Protein AF-0000000087658844 (afdb_homodimer)

pLDDT: mean 84.26, std 15.88, range [40.03, 98.38]

Foldseek 3Di:
DPPDPDPPPPPCPDDVVVVVVVVVVVVVVVVVVVVVVVVVVVVLVVLVVPQPDDPPPDDDDSVRSVVSVVVVVVVVVVVVVVD/DPPDPDPPPPPCPDPVVVVVVVVVVVVVVVVVVVVVVVVVVVVLVVLVVPQPDPPDPDDDDSVRSVVSVVVVVVVVVVVVVVD

Solvent-accessible surface area (backbone atoms only — not comparable to full-atom values): 10032 Å² total; per-residue (Å²): 133,85,78,73,78,80,80,80,75,74,71,79,64,55,66,64,49,51,51,50,51,50,52,51,51,50,54,49,53,50,48,52,50,50,51,54,52,48,52,47,52,51,49,49,52,54,43,51,71,71,46,92,65,68,88,59,91,67,82,75,46,73,66,51,47,49,55,50,48,39,52,51,53,54,51,53,48,51,61,54,64,74,95,133,84,78,72,79,80,80,78,74,74,71,79,62,57,65,64,49,52,52,50,51,49,52,51,50,51,53,50,54,51,50,53,51,51,52,54,52,48,52,47,51,53,50,50,52,56,43,49,72,71,46,92,65,68,87,58,91,68,81,75,46,72,67,51,46,47,54,50,49,39,54,50,51,55,50,54,49,52,61,55,64,74,94

Secondary structure (DSSP, 8-state):
-------------HHHHHHHHHHHHHHHHHHHHHHHHHHHHHHHHHHHHHS-----SSPPPHHHHHHHHHHHHHHHHHHHH--/-------------HHHHHHHHHHHHHHHHHHHHHHHHHHHHHHHHHHHHHS-----SSPPPHHHHHHHHHHHHHHHHHHHH--

InterPro domains:
  IPR011598 Myc-type, basic helix-loop-helix (bHLH) domain [PF00010] (33-76)
  IPR011598 Myc-type, basic helix-loop-helix (bHLH) domain [PS50888] (24-76)
  IPR011598 Myc-type, basic helix-loop-helix (bHLH) domain [SM00353] (30-82)
  IPR036638 Helix-loop-helix DNA-binding domain superfamily [G3DSA:4.10.280.10] (27-83)
  IPR036638 Helix-loop-helix DNA-binding domain superfamily [SSF47459] (34-80)
  IPR040238 Helix-loop-helix protein TAL-like [PTHR13864] (32-81)

Organism: Ancylostoma caninum (NCBI:txid29170)

Nearest PDB structures (foldseek):
  2lfh-assembly1_B  TM=8.246E-01  e=1.386E-01  Homo sapiens
  2lfh-assembly1_B  TM=8.252E-01  e=6.099E-02  Homo sapiens

Radius of gyration: 30.43 Å; Cα contacts (8 Å, |Δi|>4): 49; chains: 2; bounding box: 58×103×82 Å

Structure (mmCIF, N/CA/C/O backbone):
data_AF-0000000087658844-model_v1
#
loop_
_entity.id
_entity.type
_entity.pdbx_description
1 polymer 'Helix-loop-helix DNA-binding domain protein'
#
loop_
_atom_site.group_PDB
_atom_site.id
_atom_site.type_symbol
_atom_site.label_atom_id
_atom_site.label_alt_id
_atom_site.label_comp_id
_atom_site.label_asym_id
_atom_site.label_entity_id
_atom_site.label_seq_id
_atom_site.pdbx_PDB_ins_code
_atom_site.Cartn_x
_atom_site.Cartn_y
_atom_site.Cartn_z
_atom_site.occupancy
_atom_site.B_iso_or_equiv
_atom_site.auth_seq_id
_atom_site.auth_comp_id
_atom_site.auth_asym_id
_atom_site.auth_atom_id
_atom_site.pdbx_PDB_model_num
ATOM 1 N N . MET A 1 1 ? -32.062 33.125 61.719 1 40.03 1 MET A N 1
ATOM 2 C CA . MET A 1 1 ? -30.734 32.938 61.156 1 40.03 1 MET A CA 1
ATOM 3 C C . MET A 1 1 ? -30.828 32.188 59.844 1 40.03 1 MET A C 1
ATOM 5 O O . MET A 1 1 ? -31.078 30.969 59.844 1 40.03 1 MET A O 1
ATOM 9 N N . TYR A 1 2 ? -31.375 32.906 58.781 1 54.84 2 TYR A N 1
ATOM 10 C CA . TYR A 1 2 ? -31.75 32.375 57.469 1 54.84 2 TYR A CA 1
ATOM 11 C C . TYR A 1 2 ? -30.516 31.844 56.719 1 54.84 2 TYR A C 1
ATOM 13 O O . TYR A 1 2 ? -29.531 32.562 56.531 1 54.84 2 TYR A O 1
ATOM 21 N N . LYS A 1 3 ? -30.109 30.516 57 1 55.12 3 LYS A N 1
ATOM 22 C CA . LYS A 1 3 ? -28.984 29.844 56.344 1 55.12 3 LYS A CA 1
ATOM 23 C C . LYS A 1 3 ? -29.062 30 54.812 1 55.12 3 LYS A C 1
ATOM 25 O O . LYS A 1 3 ? -30.047 29.609 54.188 1 55.12 3 LYS A O 1
ATOM 30 N N . MET A 1 4 ? -28.312 31.031 54.281 1 59.47 4 MET A N 1
ATOM 31 C CA . MET A 1 4 ? -28.172 31.297 52.844 1 59.47 4 MET A CA 1
ATOM 32 C C . MET A 1 4 ? -27.797 30.016 52.094 1 59.47 4 MET A C 1
ATOM 34 O O . MET A 1 4 ? -27.016 29.203 52.594 1 59.47 4 MET A O 1
ATOM 38 N N . PRO A 1 5 ? -28.578 29.531 51.031 1 58.91 5 PRO A N 1
ATOM 39 C CA . PRO A 1 5 ? -28.281 28.328 50.25 1 58.91 5 PRO A CA 1
ATOM 40 C C . PRO A 1 5 ? -26.875 28.359 49.656 1 58.91 5 PRO A C 1
ATOM 42 O O . PRO A 1 5 ? -26.328 29.438 49.375 1 58.91 5 PRO A O 1
ATOM 45 N N . SER A 1 6 ? -25.984 27.422 50.031 1 57.94 6 SER A N 1
ATOM 46 C CA . SER A 1 6 ? -24.641 27.156 49.531 1 57.94 6 SER A CA 1
ATOM 47 C C . SER A 1 6 ? -24.609 27.234 48 1 57.94 6 SER A C 1
ATOM 49 O O . SER A 1 6 ? -25.453 26.641 47.312 1 57.94 6 SER A O 1
ATOM 51 N N . VAL A 1 7 ? -24.094 28.297 47.344 1 54.94 7 VAL A N 1
ATOM 52 C CA . VAL A 1 7 ? -23.797 28.531 45.938 1 54.94 7 VAL A CA 1
ATOM 53 C C . VAL A 1 7 ? -23.094 27.312 45.344 1 54.94 7 VAL A C 1
ATOM 55 O O . VAL A 1 7 ? -22.031 26.891 45.844 1 54.94 7 VAL A O 1
ATOM 58 N N . LEU A 1 8 ? -23.734 26.312 44.781 1 54.91 8 LEU A N 1
ATOM 59 C CA . LEU A 1 8 ? -23.25 25.156 44.031 1 54.91 8 LEU A CA 1
ATOM 60 C C . LEU A 1 8 ? -22.203 25.578 43 1 54.91 8 LEU A C 1
ATOM 62 O O . LEU A 1 8 ? -22.516 26.344 42.094 1 54.91 8 LEU A O 1
ATOM 66 N N . THR A 1 9 ? -21 25.922 43.312 1 58.78 9 THR A N 1
ATOM 67 C CA . THR A 1 9 ? -19.891 26.219 42.406 1 58.78 9 THR A CA 1
ATOM 68 C C . THR A 1 9 ? -19.75 25.125 41.344 1 58.78 9 THR A C 1
ATOM 70 O O . THR A 1 9 ? -19.438 23.969 41.688 1 58.78 9 THR A O 1
ATOM 73 N N . VAL A 1 10 ? -20.516 25.062 40.406 1 56.16 10 VAL A N 1
ATOM 74 C CA . VAL A 1 10 ? -20.438 24.141 39.281 1 56.16 10 VAL A CA 1
ATOM 75 C C . VAL A 1 10 ? -19.031 24.188 38.688 1 56.16 10 VAL A C 1
ATOM 77 O O . VAL A 1 10 ? -18.547 25.25 38.281 1 56.16 10 VAL A O 1
ATOM 80 N N . ARG A 1 11 ? -18.031 23.5 39.219 1 59.12 11 ARG A N 1
ATOM 81 C CA . ARG A 1 11 ? -16.688 23.359 38.656 1 59.12 11 ARG A CA 1
ATOM 82 C C . ARG A 1 11 ? -16.75 23.266 37.125 1 59.12 11 ARG A C 1
ATOM 84 O O . ARG A 1 11 ? -17.594 22.578 36.562 1 59.12 11 ARG A O 1
ATOM 91 N N . PRO A 1 12 ? -16.406 24.156 36.344 1 58.38 12 PRO A N 1
ATOM 92 C CA . PRO A 1 12 ? -16.375 24.109 34.875 1 58.38 12 PRO A CA 1
ATOM 93 C C . PRO A 1 12 ? -15.789 22.812 34.344 1 58.38 12 PRO A C 1
ATOM 95 O O . PRO A 1 12 ? -14.594 22.547 34.5 1 58.38 12 PRO A O 1
ATOM 98 N N . THR A 1 13 ? -16.344 21.688 34.75 1 61.78 13 THR A N 1
ATOM 99 C CA . THR A 1 13 ? -15.828 20.422 34.188 1 61.78 13 THR A CA 1
ATOM 100 C C . THR A 1 13 ? -15.484 20.578 32.719 1 61.78 13 THR A C 1
ATOM 102 O O . THR A 1 13 ? -15.227 19.594 32.031 1 61.78 13 THR A O 1
ATOM 105 N N . GLY A 1 14 ? -15.984 21.688 32.125 1 65.81 14 GLY A N 1
ATOM 106 C CA . GLY A 1 14 ? -16.453 21.844 30.766 1 65.81 14 GLY A CA 1
ATOM 107 C C . GLY A 1 14 ? -15.344 21.734 29.75 1 65.81 14 GLY A C 1
ATOM 108 O O . GLY A 1 14 ? -15.398 20.891 28.844 1 65.81 14 GLY A O 1
ATOM 109 N N . ARG A 1 15 ? -14.508 22.719 29.734 1 80.44 15 ARG A N 1
ATOM 110 C CA . ARG A 1 15 ? -13.586 22.891 28.625 1 80.44 15 ARG A CA 1
ATOM 111 C C . ARG A 1 15 ? -12.484 21.844 28.641 1 80.44 15 ARG A C 1
ATO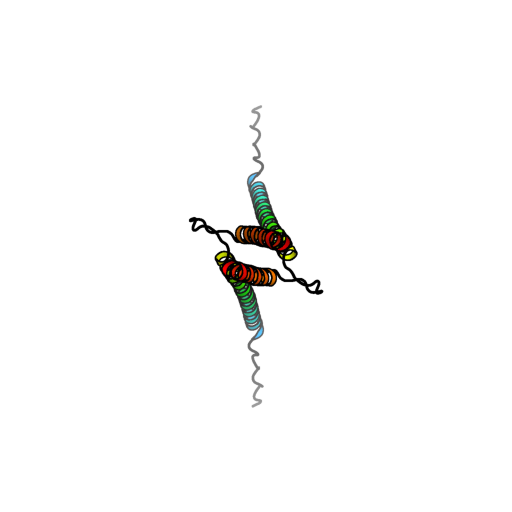M 113 O O . ARG A 1 15 ? -12.133 21.281 27.609 1 80.44 15 ARG A O 1
ATOM 120 N N . LYS A 1 16 ? -11.922 21.578 29.734 1 84.5 16 LYS A N 1
ATOM 121 C CA . LYS A 1 16 ? -10.844 20.609 29.875 1 84.5 16 LYS A CA 1
ATOM 122 C C . LYS A 1 16 ? -11.312 19.203 29.469 1 84.5 16 LYS A C 1
ATOM 124 O O . LYS A 1 16 ? -10.586 18.469 28.812 1 84.5 16 LYS A O 1
ATOM 129 N N . GLU A 1 17 ? -12.469 18.906 29.922 1 85.88 17 GLU A N 1
ATOM 130 C CA . GLU A 1 17 ? -13.031 17.594 29.609 1 85.88 17 GLU A CA 1
ATOM 131 C C . GLU A 1 17 ? -13.211 17.422 28.094 1 85.88 17 GLU A C 1
ATOM 133 O O . GLU A 1 17 ? -12.961 16.344 27.562 1 85.88 17 GLU A O 1
ATOM 138 N N . LYS A 1 18 ? -13.602 18.453 27.516 1 88.25 18 LYS A N 1
ATOM 139 C CA . LYS A 1 18 ? -13.789 18.422 26.062 1 88.25 18 LYS A CA 1
ATOM 140 C C . LYS A 1 18 ? -12.461 18.234 25.344 1 88.25 18 LYS A C 1
ATOM 142 O O . LYS A 1 18 ? -12.367 17.453 24.391 1 88.25 18 LYS A O 1
ATOM 147 N N . TYR A 1 19 ? -11.414 18.922 25.891 1 88.88 19 TYR A N 1
ATOM 148 C CA . TYR A 1 19 ? -10.078 18.812 25.312 1 88.88 19 TYR A CA 1
ATOM 149 C C . TYR A 1 19 ? -9.516 17.406 25.516 1 88.88 19 TYR A C 1
ATOM 151 O O . TYR A 1 19 ? -8.844 16.875 24.625 1 88.88 19 TYR A O 1
ATOM 159 N N . ASP A 1 20 ? -9.82 16.859 26.672 1 89.69 20 ASP A N 1
ATOM 160 C CA . ASP A 1 20 ? -9.359 15.492 26.938 1 89.69 20 ASP A CA 1
ATOM 161 C C . ASP A 1 20 ? -10.055 14.492 26.016 1 89.69 20 ASP A C 1
ATOM 163 O O . ASP A 1 20 ? -9.422 13.547 25.531 1 89.69 20 ASP A O 1
ATOM 167 N N . ASP A 1 21 ? -11.234 14.641 25.797 1 91.38 21 ASP A N 1
ATOM 168 C CA . ASP A 1 21 ? -11.984 13.773 24.906 1 91.38 21 ASP A CA 1
ATOM 169 C C . ASP A 1 21 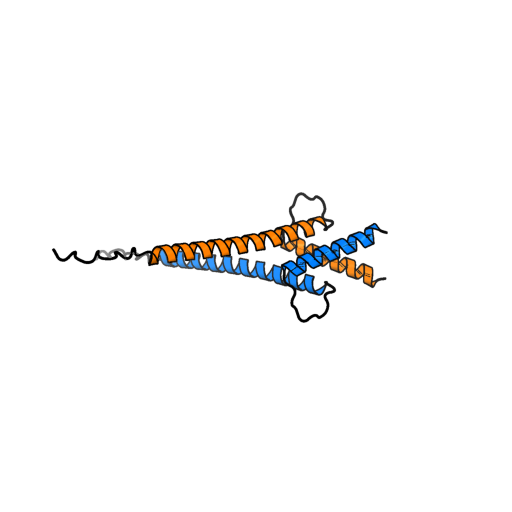? -11.445 13.859 23.469 1 91.38 21 ASP A C 1
ATOM 171 O O . ASP A 1 21 ? -11.336 12.836 22.781 1 91.38 21 ASP A O 1
ATOM 175 N N . LEU A 1 22 ? -11.195 15.047 23.109 1 94.31 22 LEU A N 1
ATOM 176 C CA . LEU A 1 22 ? -10.656 15.266 21.766 1 94.31 22 LEU A CA 1
ATOM 177 C C . LEU A 1 22 ? -9.305 14.578 21.609 1 94.31 22 LEU A C 1
ATOM 179 O O . LEU A 1 22 ? -9.062 13.914 20.594 1 94.31 22 LEU A O 1
ATOM 183 N N . ARG A 1 23 ? -8.477 14.82 22.578 1 94.25 23 ARG A N 1
ATOM 184 C CA . ARG A 1 23 ? -7.16 14.188 22.547 1 94.25 23 ARG A CA 1
ATOM 185 C C . ARG A 1 23 ? -7.281 12.672 22.5 1 94.25 23 ARG A C 1
ATOM 187 O O . ARG A 1 23 ? -6.523 12.008 21.781 1 94.25 23 ARG A O 1
ATOM 194 N N . ASP A 1 24 ? -8.156 12.148 23.203 1 95.62 24 ASP A N 1
ATOM 195 C CA . ASP A 1 24 ? -8.375 10.703 23.219 1 95.62 24 ASP A CA 1
ATOM 196 C C . ASP A 1 24 ? -8.844 10.203 21.844 1 95.62 24 ASP A C 1
ATOM 198 O O . ASP A 1 24 ? -8.438 9.133 21.391 1 95.62 24 ASP A O 1
ATOM 202 N N . SER A 1 25 ? -9.656 11 21.25 1 96.75 25 SER A N 1
ATOM 203 C CA . SER A 1 25 ? -10.156 10.641 19.922 1 96.75 25 SER A CA 1
ATOM 204 C C . SER A 1 25 ? -9.031 10.633 18.891 1 96.75 25 SER A C 1
ATOM 206 O O . SER A 1 25 ? -8.945 9.727 18.062 1 96.75 25 SER A O 1
ATOM 208 N N . ILE A 1 26 ? -8.18 11.602 19.062 1 96.5 26 ILE A N 1
ATOM 209 C CA . ILE A 1 26 ? -7.051 11.711 18.141 1 96.5 26 ILE A CA 1
ATOM 210 C C . ILE A 1 26 ? -6.109 10.523 18.328 1 96.5 26 ILE A C 1
ATOM 212 O O . ILE A 1 26 ? -5.66 9.922 17.359 1 96.5 26 ILE A O 1
ATOM 216 N N . ASN A 1 27 ? -5.777 10.188 19.5 1 97.56 27 ASN A N 1
ATOM 217 C CA . ASN A 1 27 ? -4.922 9.047 19.797 1 97.56 27 ASN A CA 1
ATOM 218 C C . ASN A 1 27 ? -5.523 7.742 19.281 1 97.56 27 ASN A C 1
ATOM 220 O O . ASN A 1 27 ? -4.805 6.883 18.781 1 97.56 27 ASN A O 1
ATOM 224 N N . LEU A 1 28 ? -6.781 7.629 19.422 1 98 28 LEU A N 1
ATOM 225 C CA . LEU A 1 28 ? -7.461 6.434 18.938 1 98 28 LEU A CA 1
ATOM 226 C C . LEU A 1 28 ? -7.355 6.328 17.422 1 98 28 LEU A C 1
ATOM 228 O O . LEU A 1 28 ? -7.062 5.254 16.891 1 98 28 LEU A O 1
ATOM 232 N N . MET A 1 29 ? -7.559 7.414 16.672 1 97.94 29 MET A N 1
ATOM 233 C CA . MET A 1 29 ? -7.469 7.43 15.219 1 97.94 29 MET A CA 1
ATOM 234 C C . MET A 1 29 ? -6.055 7.094 14.758 1 97.94 29 MET A C 1
ATOM 236 O O . MET A 1 29 ? -5.871 6.355 13.789 1 97.94 29 MET A O 1
ATOM 240 N N . THR A 1 30 ? -5.133 7.629 15.445 1 96.69 30 THR A N 1
ATOM 241 C CA . THR A 1 30 ? -3.727 7.383 15.148 1 96.69 30 THR A CA 1
ATOM 242 C C . THR A 1 30 ? -3.375 5.914 15.359 1 96.69 30 THR A C 1
ATOM 244 O O . THR A 1 30 ? -2.652 5.32 14.555 1 96.69 30 THR A O 1
ATOM 247 N N . ASP A 1 31 ? -3.875 5.398 16.453 1 98.06 31 ASP A N 1
ATOM 248 C CA . ASP A 1 31 ? -3.641 3.988 16.75 1 98.06 31 ASP A CA 1
ATOM 249 C C . ASP A 1 31 ? -4.25 3.098 15.664 1 98.06 31 ASP A C 1
ATOM 251 O O . ASP A 1 31 ? -3.637 2.111 15.25 1 98.06 31 ASP A O 1
ATOM 255 N N . GLN A 1 32 ? -5.461 3.398 15.25 1 97.69 32 GLN A N 1
ATOM 256 C CA . GLN A 1 32 ? -6.109 2.646 14.18 1 97.69 32 GLN A CA 1
ATOM 257 C C . GLN A 1 32 ? -5.293 2.707 12.891 1 97.69 32 GLN A C 1
ATOM 259 O O . GLN A 1 32 ? -5.141 1.697 12.195 1 97.69 32 GLN A O 1
ATOM 264 N N . ARG A 1 33 ? -4.77 3.922 12.594 1 97.06 33 ARG A N 1
ATOM 265 C CA . ARG A 1 33 ? -3.902 4.082 11.43 1 97.06 33 ARG A CA 1
ATOM 266 C C . ARG A 1 33 ? -2.652 3.219 11.555 1 97.06 33 ARG A C 1
ATOM 268 O O . ARG A 1 33 ? -2.244 2.562 10.594 1 97.06 33 ARG A O 1
ATOM 275 N N . ARG A 1 34 ? -2.062 3.154 12.703 1 98.06 34 ARG A N 1
ATOM 276 C CA . ARG A 1 34 ? -0.862 2.365 12.953 1 98.06 34 ARG A CA 1
ATOM 277 C C . ARG A 1 34 ? -1.135 0.877 12.758 1 98.06 34 ARG A C 1
ATOM 279 O O . ARG A 1 34 ? -0.329 0.165 12.156 1 98.06 34 ARG A O 1
ATOM 286 N N . ILE A 1 35 ? -2.273 0.425 13.281 1 97.81 35 ILE A N 1
ATOM 287 C CA . ILE A 1 35 ? -2.652 -0.978 13.148 1 97.81 35 ILE A CA 1
ATOM 288 C C . ILE A 1 35 ? -2.834 -1.321 11.672 1 97.81 35 ILE A C 1
ATOM 290 O O . ILE A 1 35 ? -2.408 -2.387 11.219 1 97.81 35 ILE A O 1
ATOM 294 N N . ARG A 1 36 ? -3.49 -0.485 10.945 1 97.31 36 ARG A N 1
ATOM 295 C CA . ARG A 1 36 ? -3.715 -0.702 9.516 1 97.31 36 ARG A CA 1
ATOM 296 C C . ARG A 1 36 ? -2.393 -0.804 8.766 1 97.31 36 ARG A C 1
ATOM 298 O O . ARG A 1 36 ? -2.201 -1.715 7.953 1 97.31 36 ARG A O 1
ATOM 305 N N . VAL A 1 37 ? -1.48 0.096 9.047 1 97.62 37 VAL A N 1
ATOM 306 C CA . VAL A 1 37 ? -0.174 0.108 8.398 1 97.62 37 VAL A CA 1
ATOM 307 C C . VAL A 1 37 ? 0.593 -1.163 8.758 1 97.62 37 VAL A C 1
ATOM 309 O O . VAL A 1 37 ? 1.239 -1.77 7.898 1 97.62 37 VAL A O 1
ATOM 312 N N . GLU A 1 38 ? 0.516 -1.549 9.969 1 97.88 38 GLU A N 1
ATOM 313 C CA . GLU A 1 38 ? 1.203 -2.76 10.414 1 97.88 38 GLU A CA 1
ATOM 314 C C . GLU A 1 38 ? 0.651 -3.996 9.711 1 97.88 38 GLU A C 1
ATOM 316 O O . GLU A 1 38 ? 1.403 -4.91 9.367 1 97.88 38 GLU A O 1
ATOM 321 N N . SER A 1 39 ? -0.633 -4.066 9.555 1 98.25 39 SER A N 1
ATOM 322 C CA . SER A 1 39 ? -1.252 -5.18 8.844 1 98.25 39 SER A CA 1
ATOM 323 C C . SER A 1 39 ? -0.729 -5.281 7.41 1 98.25 39 SER A C 1
ATOM 325 O O . SER A 1 39 ? -0.468 -6.379 6.918 1 98.25 39 SER A O 1
ATOM 327 N N . PHE A 1 40 ? -0.581 -4.191 6.785 1 98 40 PHE A N 1
ATOM 328 C CA . PHE A 1 40 ? -0.017 -4.148 5.441 1 98 40 PHE A CA 1
ATOM 329 C C . PHE A 1 40 ? 1.424 -4.645 5.441 1 98 40 PHE A C 1
ATOM 331 O O . PHE A 1 40 ? 1.815 -5.434 4.578 1 98 40 PHE A O 1
ATOM 338 N N . ASN A 1 41 ? 2.178 -4.133 6.371 1 97.75 41 ASN A N 1
ATOM 339 C CA . ASN A 1 41 ? 3.576 -4.531 6.48 1 97.75 41 ASN A CA 1
ATOM 340 C C . ASN A 1 41 ? 3.715 -6.039 6.668 1 97.75 41 ASN A C 1
ATOM 342 O O . ASN A 1 41 ? 4.602 -6.664 6.086 1 97.75 41 ASN A O 1
ATOM 346 N N . MET A 1 42 ? 2.869 -6.523 7.531 1 98.06 42 MET A N 1
ATOM 347 C CA . MET A 1 42 ? 2.883 -7.969 7.754 1 98.06 42 MET A CA 1
ATOM 348 C C . MET A 1 42 ? 2.52 -8.719 6.477 1 98.06 42 MET A C 1
ATOM 350 O O . MET A 1 42 ? 3.133 -9.742 6.156 1 98.06 42 MET A O 1
ATOM 354 N N . ALA A 1 43 ? 1.559 -8.219 5.785 1 98.38 43 ALA A N 1
ATOM 355 C CA . ALA A 1 43 ? 1.14 -8.859 4.543 1 98.38 43 ALA A CA 1
ATOM 356 C C . ALA A 1 43 ? 2.232 -8.766 3.48 1 98.38 43 ALA A C 1
ATOM 358 O O . ALA A 1 43 ? 2.508 -9.742 2.777 1 98.38 43 ALA A O 1
ATOM 359 N N . PHE A 1 44 ? 2.959 -7.703 3.344 1 97.38 44 PHE A N 1
ATOM 360 C CA . PHE A 1 44 ? 4.059 -7.551 2.396 1 97.38 44 PHE A CA 1
ATOM 3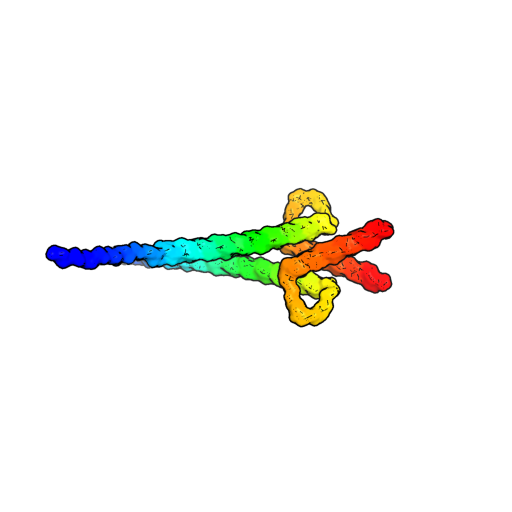61 C C . PHE A 1 44 ? 5.219 -8.469 2.764 1 97.38 44 PHE A C 1
ATOM 363 O O . PHE A 1 44 ? 5.883 -9.023 1.885 1 97.38 44 PHE A O 1
ATOM 370 N N . ALA A 1 45 ? 5.445 -8.508 4.051 1 95.69 45 ALA A N 1
ATOM 371 C CA . ALA A 1 45 ? 6.52 -9.391 4.508 1 95.69 45 ALA A CA 1
ATOM 372 C C . ALA A 1 45 ? 6.234 -10.844 4.133 1 95.69 45 ALA A C 1
ATOM 374 O O . ALA A 1 45 ? 7.133 -11.562 3.697 1 95.69 45 ALA A O 1
ATOM 375 N N . GLN A 1 46 ? 5.035 -11.297 4.375 1 96.56 46 GLN A N 1
ATOM 376 C CA . GLN A 1 46 ? 4.629 -12.648 4.008 1 96.56 46 GLN A CA 1
ATOM 377 C C . GLN A 1 46 ? 4.73 -12.859 2.5 1 96.56 46 GLN A C 1
ATOM 379 O O . GLN A 1 46 ? 5.227 -13.891 2.047 1 96.56 46 GLN A O 1
ATOM 384 N N . LEU A 1 47 ? 4.297 -11.914 1.739 1 95.5 47 LEU A N 1
ATOM 385 C CA . LEU A 1 47 ? 4.344 -12 0.284 1 95.5 47 LEU A CA 1
ATOM 386 C C . LEU A 1 47 ? 5.781 -12.086 -0.212 1 95.5 47 LEU A C 1
ATOM 388 O O . LEU A 1 47 ? 6.09 -12.875 -1.108 1 95.5 47 LEU A O 1
ATOM 392 N N . ARG A 1 48 ? 6.574 -11.32 0.394 1 93.25 48 ARG A N 1
ATOM 393 C CA . ARG A 1 48 ? 7.992 -11.305 0.036 1 93.25 48 ARG A CA 1
ATOM 394 C C . ARG A 1 48 ? 8.633 -12.672 0.26 1 93.25 48 ARG A C 1
ATOM 396 O O . ARG A 1 48 ? 9.477 -13.102 -0.53 1 93.25 48 ARG A O 1
ATOM 403 N N . SER A 1 49 ? 8.305 -13.297 1.3 1 92.69 49 SER A N 1
ATOM 404 C CA . SER A 1 49 ? 8.914 -14.57 1.663 1 92.69 49 SER A CA 1
ATOM 405 C C . SER A 1 49 ? 8.531 -15.672 0.677 1 92.69 49 SER A C 1
ATOM 407 O O . SER A 1 49 ? 9.195 -16.703 0.606 1 92.69 49 SER A O 1
ATOM 409 N N . LEU A 1 50 ? 7.531 -15.547 -0.092 1 91.69 50 LE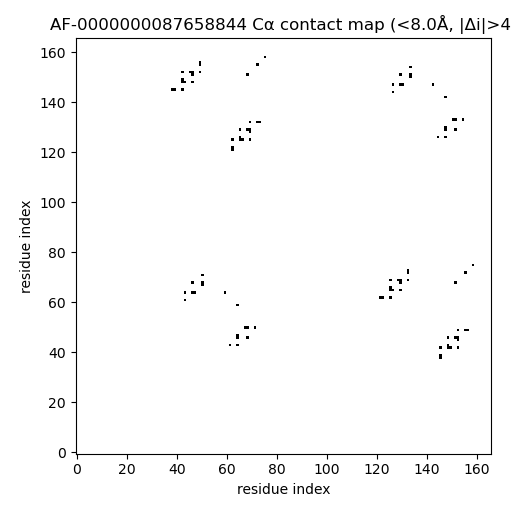U A N 1
ATOM 410 C CA . LEU A 1 50 ? 7.047 -16.547 -1.039 1 91.69 50 LEU A CA 1
ATOM 411 C C . LEU A 1 50 ? 7.688 -16.344 -2.41 1 91.69 50 LEU A C 1
ATOM 413 O O . LEU A 1 50 ? 7.578 -17.219 -3.281 1 91.69 50 LEU A O 1
ATOM 417 N N . LEU A 1 51 ? 8.25 -15.172 -2.607 1 89.38 51 LEU A N 1
ATOM 418 C CA . LEU A 1 51 ? 8.844 -14.867 -3.904 1 89.38 51 LEU A CA 1
ATOM 419 C C . LEU A 1 51 ? 10.258 -15.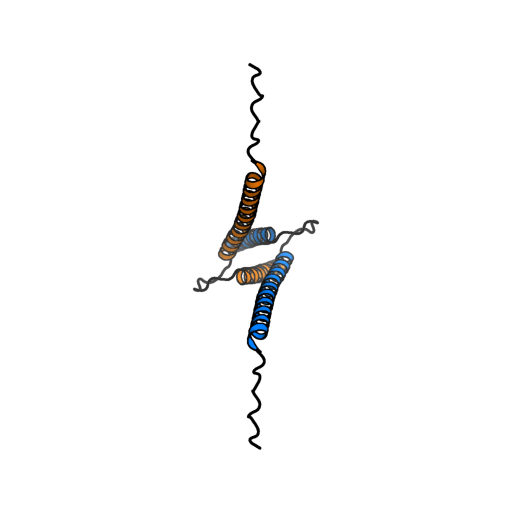43 -4.008 1 89.38 51 LEU A C 1
ATOM 421 O O . LEU A 1 51 ? 11.031 -15.336 -3.057 1 89.38 51 LEU A O 1
ATOM 425 N N . PRO A 1 52 ? 10.523 -16.094 -5.191 1 80.88 52 PRO A N 1
ATOM 426 C CA . PRO A 1 52 ? 11.852 -16.688 -5.379 1 80.88 52 PRO A CA 1
ATOM 427 C C . PRO A 1 52 ? 12.953 -15.641 -5.504 1 80.88 52 PRO A C 1
ATOM 429 O O . PRO A 1 52 ? 13.523 -15.461 -6.582 1 80.88 52 PRO A O 1
ATOM 432 N N . THR A 1 53 ? 12.922 -14.797 -4.746 1 73.81 53 THR A N 1
ATOM 433 C CA . THR A 1 53 ? 13.922 -13.742 -4.871 1 73.81 53 THR A CA 1
ATOM 434 C C . THR A 1 53 ? 15.234 -14.156 -4.223 1 73.81 53 THR A C 1
ATOM 436 O O . THR A 1 53 ? 15.242 -14.945 -3.277 1 73.81 53 THR A O 1
ATOM 439 N N . LEU A 1 54 ? 16.281 -14.008 -5.047 1 64.81 54 LEU A N 1
ATOM 440 C CA . LEU A 1 54 ? 17.641 -14.359 -4.648 1 64.81 54 LEU A CA 1
ATOM 441 C C . LEU A 1 54 ? 18.094 -13.508 -3.471 1 64.81 54 LEU A C 1
ATOM 443 O O . LEU A 1 54 ? 17.688 -12.352 -3.342 1 64.81 54 LEU A O 1
ATOM 447 N N . PRO A 1 55 ? 18.797 -14.32 -2.58 1 60.53 55 PRO A N 1
ATOM 448 C CA . PRO A 1 55 ? 19.406 -13.711 -1.396 1 60.53 55 PRO A CA 1
ATOM 449 C C . PRO A 1 55 ? 20.141 -12.406 -1.714 1 60.53 55 PRO A C 1
ATOM 451 O O . PRO A 1 55 ? 20.906 -11.914 -0.887 1 60.53 55 PRO A O 1
ATOM 454 N N . VAL A 1 56 ? 19.906 -11.812 -2.738 1 60.84 56 VAL A N 1
ATOM 455 C CA . VAL A 1 56 ? 20.703 -10.609 -2.959 1 60.84 56 VAL A CA 1
ATOM 456 C C . VAL A 1 56 ? 20.406 -9.586 -1.863 1 60.84 56 VAL A C 1
ATOM 458 O O . VAL A 1 56 ? 19.328 -9.594 -1.271 1 60.84 56 VAL A O 1
ATOM 461 N N . GLU A 1 57 ? 21.438 -8.844 -1.433 1 65.06 57 GLU A N 1
ATOM 462 C CA . GLU A 1 57 ? 21.609 -7.891 -0.342 1 65.06 57 GLU A CA 1
ATOM 463 C C . GLU A 1 57 ? 20.531 -6.812 -0.384 1 65.06 57 GLU A C 1
ATOM 465 O O . GLU A 1 57 ? 20.297 -6.113 0.606 1 65.06 57 GLU A O 1
ATOM 470 N N . LYS A 1 58 ? 19.812 -6.727 -1.482 1 74.81 58 LYS A N 1
ATOM 471 C CA . LYS A 1 58 ? 18.938 -5.551 -1.521 1 74.81 58 LYS A CA 1
ATOM 472 C C . LYS A 1 58 ? 17.5 -5.914 -1.172 1 74.81 58 LYS A C 1
ATOM 474 O O . LYS A 1 58 ? 16.938 -6.836 -1.758 1 74.81 58 LYS A O 1
ATOM 479 N N . LYS A 1 59 ? 17.016 -5.148 -0.167 1 84.25 59 LYS A N 1
ATOM 480 C CA . LYS A 1 59 ? 15.633 -5.285 0.254 1 84.25 59 LYS A CA 1
ATOM 481 C C . LYS A 1 59 ? 14.68 -4.785 -0.826 1 84.25 59 LYS A C 1
ATOM 483 O O . LYS A 1 59 ? 14.914 -3.736 -1.432 1 84.25 59 LYS A O 1
ATOM 488 N N . LEU A 1 60 ? 13.75 -5.637 -1.187 1 90.19 60 LEU A N 1
ATOM 489 C CA . LEU A 1 60 ? 12.734 -5.238 -2.156 1 90.19 60 LEU A CA 1
ATOM 490 C C . LEU A 1 60 ? 11.766 -4.234 -1.547 1 90.19 60 LEU A C 1
ATOM 492 O O . LEU A 1 60 ? 11.367 -4.371 -0.387 1 90.19 60 LEU A O 1
ATOM 496 N N . SER A 1 61 ? 11.469 -3.254 -2.381 1 94.31 61 SER A N 1
ATOM 497 C CA . SER A 1 61 ? 10.438 -2.318 -1.957 1 94.31 61 SER A CA 1
ATOM 498 C C . SER A 1 61 ? 9.047 -2.926 -2.115 1 94.31 61 SER A C 1
ATOM 500 O O . SER A 1 61 ? 8.883 -3.959 -2.77 1 94.31 61 SER A O 1
ATOM 502 N N . LYS A 1 62 ? 8.164 -2.133 -1.438 1 96.62 62 LYS A N 1
ATOM 503 C CA . LYS A 1 62 ? 6.785 -2.619 -1.508 1 96.62 62 LYS A CA 1
ATOM 504 C C . LYS A 1 62 ? 6.289 -2.658 -2.951 1 96.62 62 LYS A C 1
ATOM 506 O O . LYS A 1 62 ? 5.629 -3.615 -3.359 1 96.62 62 LYS A O 1
ATOM 511 N N . ILE A 1 63 ? 6.629 -1.621 -3.682 1 97.38 63 ILE A N 1
ATOM 512 C CA . ILE A 1 63 ? 6.184 -1.562 -5.07 1 97.38 63 ILE A CA 1
ATOM 513 C C . ILE A 1 63 ? 6.848 -2.678 -5.871 1 97.38 63 ILE A C 1
ATOM 515 O O . ILE A 1 63 ? 6.238 -3.248 -6.777 1 97.38 63 ILE A O 1
ATOM 519 N N . GLU A 1 64 ? 8.07 -2.938 -5.543 1 95.06 64 GLU A N 1
ATOM 520 C CA . GLU A 1 64 ? 8.781 -4.016 -6.219 1 95.06 64 GLU A CA 1
ATOM 521 C C . GLU A 1 64 ? 8.164 -5.375 -5.895 1 95.06 64 GLU A C 1
ATOM 523 O O . GLU A 1 64 ? 8.078 -6.246 -6.762 1 95.06 64 GLU A O 1
ATOM 528 N N . ILE A 1 65 ? 7.75 -5.555 -4.664 1 95.44 65 ILE A N 1
ATOM 529 C CA . ILE A 1 65 ? 7.102 -6.793 -4.254 1 95.44 65 ILE A CA 1
ATOM 530 C C . ILE A 1 65 ? 5.812 -6.988 -5.047 1 95.44 65 ILE A C 1
ATOM 532 O O . ILE A 1 65 ? 5.531 -8.094 -5.527 1 95.44 65 ILE A O 1
ATOM 536 N N . LEU A 1 66 ? 5.137 -5.977 -5.227 1 97.19 66 LEU A N 1
ATOM 537 C CA . LEU A 1 66 ? 3.904 -6.035 -6.008 1 97.19 66 LEU A CA 1
ATOM 538 C C . LEU A 1 66 ? 4.195 -6.418 -7.453 1 97.19 66 LEU A C 1
ATOM 540 O O . LEU A 1 66 ? 3.551 -7.312 -8.008 1 97.19 66 LEU A O 1
ATOM 544 N N . ARG A 1 67 ? 5.137 -5.727 -8.008 1 96.62 67 ARG A N 1
ATOM 545 C CA . ARG A 1 67 ? 5.477 -5.969 -9.406 1 96.62 67 ARG A CA 1
ATOM 546 C C . ARG A 1 67 ? 5.984 -7.395 -9.609 1 96.62 67 ARG A C 1
ATOM 548 O O . ARG A 1 67 ? 5.656 -8.039 -10.609 1 96.62 67 ARG A O 1
ATOM 555 N N . LEU A 1 68 ? 6.754 -7.863 -8.672 1 94.88 68 LEU A N 1
ATOM 556 C CA . LEU A 1 68 ? 7.234 -9.242 -8.742 1 94.88 68 LEU A CA 1
ATOM 557 C C . LEU A 1 68 ? 6.082 -10.227 -8.602 1 94.88 68 LEU A C 1
ATOM 559 O O . LEU A 1 68 ? 6.055 -11.258 -9.281 1 94.88 68 LEU A O 1
ATOM 563 N N . SER A 1 69 ? 5.176 -9.945 -7.684 1 95.56 69 SER A N 1
ATOM 564 C CA . SER A 1 69 ? 4.012 -10.797 -7.48 1 95.56 69 SER A CA 1
ATOM 565 C C . SER A 1 69 ? 3.168 -10.898 -8.742 1 95.56 69 SER A C 1
ATOM 567 O O . SER A 1 69 ? 2.703 -11.977 -9.109 1 95.56 69 SER A O 1
ATOM 569 N N . ILE A 1 70 ? 2.971 -9.773 -9.375 1 96.75 70 ILE A N 1
ATOM 570 C CA . ILE A 1 70 ? 2.203 -9.719 -10.617 1 96.75 70 ILE A CA 1
ATOM 571 C C . ILE A 1 70 ? 2.869 -10.602 -11.672 1 96.75 70 ILE A C 1
ATOM 573 O O . ILE A 1 70 ? 2.207 -11.422 -12.312 1 96.75 70 ILE A O 1
ATOM 577 N N . SER A 1 71 ? 4.172 -10.406 -11.836 1 94.88 71 SER A N 1
ATOM 578 C CA . SER A 1 71 ? 4.926 -11.188 -12.805 1 94.88 71 SER A CA 1
ATOM 579 C C . SER A 1 71 ? 4.852 -12.68 -12.5 1 94.88 71 SER A C 1
ATOM 581 O O . SER A 1 71 ? 4.656 -13.5 -13.398 1 94.88 71 SER A O 1
ATOM 583 N N . TYR A 1 72 ? 4.973 -13.031 -11.258 1 92.12 72 TYR A N 1
ATOM 584 C CA . TYR A 1 72 ? 4.961 -14.414 -10.805 1 92.12 72 TYR A CA 1
ATOM 585 C C . TYR A 1 72 ? 3.609 -15.062 -11.078 1 92.12 72 TYR A C 1
ATOM 587 O O . TYR A 1 72 ? 3.539 -16.156 -11.633 1 92.12 72 TYR A O 1
ATOM 595 N N . ILE A 1 73 ? 2.562 -14.383 -10.711 1 92.81 73 ILE A N 1
ATOM 596 C CA . ILE A 1 73 ? 1.209 -14.898 -10.883 1 92.81 73 ILE A CA 1
ATOM 597 C C . ILE A 1 73 ? 0.888 -15.016 -12.375 1 92.81 73 ILE A C 1
ATOM 599 O O . ILE A 1 73 ? 0.283 -16 -12.805 1 92.81 73 ILE A O 1
ATOM 603 N N . SER A 1 74 ? 1.274 -14.039 -13.117 1 92.5 74 SER A N 1
ATOM 604 C CA . SER A 1 74 ? 1.079 -14.102 -14.562 1 92.5 74 SER A CA 1
ATOM 605 C C . SER A 1 74 ? 1.784 -15.312 -15.164 1 92.5 74 SER A C 1
ATOM 607 O O . SER A 1 74 ? 1.246 -15.969 -16.062 1 92.5 74 SER A O 1
ATOM 609 N N . PHE A 1 75 ? 2.996 -15.555 -14.672 1 90.38 75 PHE A N 1
ATOM 610 C CA . PHE A 1 75 ? 3.77 -16.703 -15.125 1 90.38 75 PHE A CA 1
ATOM 611 C C . PHE A 1 75 ? 3.053 -18.016 -14.781 1 90.38 75 PHE A C 1
ATOM 613 O O . PHE A 1 75 ? 2.982 -18.922 -15.609 1 90.38 75 PHE A O 1
ATOM 620 N N . LEU A 1 76 ? 2.521 -18.141 -13.57 1 84.75 76 LEU A N 1
ATOM 621 C CA . LEU A 1 76 ? 1.808 -19.328 -13.133 1 84.75 76 LEU A CA 1
ATOM 622 C C . LEU A 1 76 ? 0.559 -19.562 -13.977 1 84.75 76 LEU A C 1
ATOM 624 O O . LEU A 1 76 ? 0.205 -20.703 -14.266 1 84.75 76 LEU A O 1
ATOM 628 N N . HIS A 1 77 ? -0.084 -18.453 -14.359 1 87.19 77 HIS A N 1
ATOM 629 C CA . HIS A 1 77 ? -1.253 -18.547 -15.227 1 87.19 77 HIS A CA 1
ATOM 630 C C . HIS A 1 77 ? -0.883 -19.141 -16.594 1 87.19 77 HIS A C 1
ATOM 632 O O . HIS A 1 77 ? -1.614 -19.969 -17.125 1 87.19 77 HIS A O 1
ATOM 638 N N . LYS A 1 78 ? 0.173 -18.766 -17.047 1 87.06 78 LYS A N 1
ATOM 639 C CA . LYS A 1 78 ? 0.636 -19.266 -18.344 1 87.06 78 LYS A CA 1
ATOM 640 C C . LYS A 1 78 ? 0.967 -20.75 -18.266 1 87.06 78 LYS A C 1
ATOM 642 O O . LYS A 1 78 ? 0.677 -21.516 -19.188 1 87.06 78 LYS A O 1
ATOM 647 N N . LEU A 1 79 ? 1.494 -21.203 -17.25 1 82.25 79 LEU A N 1
ATOM 648 C CA . LEU A 1 79 ? 1.863 -22.594 -17.031 1 82.25 79 LEU A CA 1
ATOM 649 C C . LEU A 1 79 ? 0.624 -23.484 -16.938 1 82.25 79 LEU A C 1
ATOM 651 O O . LEU A 1 79 ? 0.626 -24.625 -17.406 1 82.25 79 LEU A O 1
ATOM 655 N N . LEU A 1 80 ? -0.338 -22.906 -16.328 1 79.19 80 LEU A N 1
ATOM 656 C CA . LEU A 1 80 ? -1.559 -23.672 -16.094 1 79.19 80 LEU A CA 1
ATOM 657 C C . LEU A 1 80 ? -2.441 -23.656 -17.344 1 79.19 80 LEU A C 1
ATOM 659 O O . LEU A 1 80 ? -3.238 -24.578 -17.547 1 79.19 80 LEU A O 1
ATOM 663 N N . SER A 1 81 ? -2.465 -22.578 -18.031 1 78.31 81 SER A N 1
ATOM 664 C CA . SER A 1 81 ? -3.262 -22.5 -19.25 1 78.31 81 SER A CA 1
ATOM 665 C C . SER A 1 81 ? -2.713 -23.438 -20.328 1 78.31 81 SER A C 1
ATOM 667 O O . SER A 1 81 ? -3.436 -23.828 -21.25 1 78.31 81 SER A O 1
ATOM 669 N N . PHE A 1 82 ? -1.378 -23.594 -20.406 1 66 82 PHE A N 1
ATOM 670 C CA . PHE A 1 82 ? -0.8 -24.531 -21.359 1 66 82 PHE A CA 1
ATOM 671 C C . PHE A 1 82 ? -1.114 -25.969 -20.969 1 66 82 PHE A C 1
ATOM 673 O O . PHE A 1 82 ? -1.087 -26.859 -21.797 1 66 82 PHE A O 1
ATOM 680 N N . GLU A 1 83 ? -1.691 -26.172 -19.875 1 51.88 83 GLU A N 1
ATOM 681 C CA . GLU A 1 83 ? -2.148 -27.547 -19.703 1 51.88 83 GLU A CA 1
ATOM 682 C C . GLU A 1 83 ? -3.604 -27.703 -20.125 1 51.88 83 GLU A C 1
ATOM 684 O O . GLU A 1 83 ? -4.387 -26.766 -20.047 1 51.88 83 GLU A O 1
ATOM 689 N N . MET B 1 1 ? 26.609 71.438 -11.523 1 40.12 1 MET B N 1
ATOM 690 C CA . MET B 1 1 ? 25.344 70.75 -11.367 1 40.12 1 MET B CA 1
ATOM 691 C C . MET B 1 1 ? 25.578 69.25 -11.125 1 40.12 1 MET B C 1
ATOM 693 O O . MET B 1 1 ? 25.922 68.5 -12.047 1 40.12 1 MET B O 1
ATOM 697 N N . TYR B 1 2 ? 26.141 68.938 -9.891 1 54.44 2 TYR B N 1
ATOM 698 C CA . TYR B 1 2 ? 26.656 67.625 -9.484 1 54.44 2 TYR B CA 1
ATOM 699 C C . TYR B 1 2 ? 25.531 66.562 -9.461 1 54.44 2 TYR B C 1
ATOM 701 O O . TYR B 1 2 ? 24.484 66.812 -8.852 1 54.44 2 TYR B O 1
ATOM 709 N N . LYS B 1 3 ? 25.266 65.875 -10.664 1 55.09 3 LYS B N 1
ATOM 710 C CA . LYS B 1 3 ? 24.281 64.812 -10.828 1 55.09 3 LYS B CA 1
ATOM 711 C C . LYS B 1 3 ? 24.391 63.781 -9.703 1 55.09 3 LYS B C 1
ATOM 713 O O . LYS B 1 3 ? 25.453 63.188 -9.492 1 55.09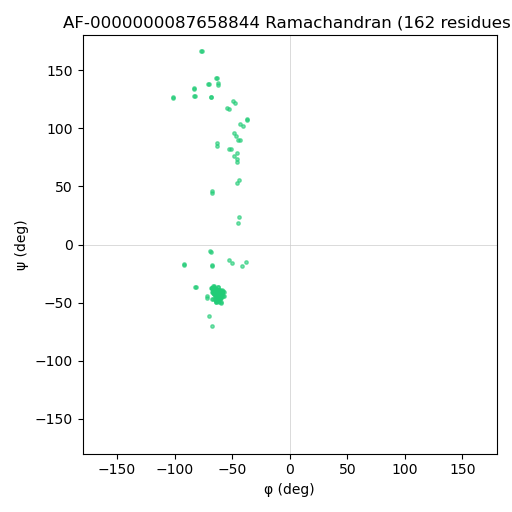 3 LYS B O 1
ATOM 718 N N . MET B 1 4 ? 23.547 64 -8.602 1 59.34 4 MET B N 1
ATOM 719 C CA . MET B 1 4 ? 23.422 63.062 -7.48 1 59.34 4 MET B CA 1
ATOM 720 C C . MET B 1 4 ? 23.234 61.625 -7.973 1 59.34 4 MET B C 1
ATOM 722 O O . MET B 1 4 ? 22.531 61.406 -8.953 1 59.34 4 MET B O 1
ATOM 726 N N . PRO B 1 5 ? 24.141 60.594 -7.598 1 58.16 5 PRO B N 1
ATOM 727 C CA . PRO B 1 5 ? 24 59.219 -8.008 1 58.16 5 PRO B CA 1
ATOM 728 C C . PRO B 1 5 ? 22.625 58.625 -7.691 1 58.16 5 PRO B C 1
ATOM 730 O O . PRO B 1 5 ? 22 59.031 -6.719 1 58.16 5 PRO B O 1
ATOM 733 N N . SER B 1 6 ? 21.828 58.219 -8.695 1 57.5 6 SER B N 1
ATOM 734 C CA . SER B 1 6 ? 20.562 57.5 -8.641 1 57.5 6 SER B CA 1
ATOM 735 C C . SER B 1 6 ? 20.578 56.406 -7.586 1 57.5 6 SER B C 1
ATOM 737 O O . SER B 1 6 ? 21.516 55.594 -7.535 1 57.5 6 SER B O 1
ATOM 739 N N . VAL B 1 7 ? 19.984 56.531 -6.375 1 54.69 7 VAL B N 1
ATOM 740 C CA . VAL B 1 7 ? 19.719 55.594 -5.293 1 54.69 7 VAL B CA 1
ATOM 741 C C . VAL B 1 7 ? 19.203 54.281 -5.867 1 54.69 7 VAL B C 1
ATOM 743 O O . VAL B 1 7 ? 18.188 54.25 -6.574 1 54.69 7 VAL B O 1
ATOM 746 N N . LEU B 1 8 ? 19.969 53.281 -6.219 1 54.88 8 LEU B N 1
ATOM 747 C CA . LEU B 1 8 ? 19.672 51.906 -6.637 1 54.88 8 LEU B CA 1
ATOM 748 C C . LEU B 1 8 ? 18.641 51.281 -5.715 1 54.88 8 LEU B C 1
ATOM 750 O O . LEU B 1 8 ? 18.891 51.094 -4.523 1 54.88 8 LEU B O 1
ATOM 754 N N . THR B 1 9 ? 17.391 51.625 -5.688 1 58.75 9 THR B N 1
ATOM 755 C CA . THR B 1 9 ? 16.297 50.969 -4.957 1 58.75 9 THR B CA 1
ATOM 756 C C . THR B 1 9 ? 16.344 49.469 -5.133 1 58.75 9 THR B C 1
ATOM 758 O O . THR B 1 9 ? 16.156 48.969 -6.242 1 58.75 9 THR B O 1
ATOM 761 N N . VAL B 1 10 ? 17.141 48.781 -4.496 1 56.09 10 VAL B N 1
ATOM 762 C CA . VAL B 1 10 ? 17.234 47.344 -4.484 1 56.09 10 VAL B CA 1
ATOM 763 C C . VAL B 1 10 ? 15.867 46.75 -4.152 1 56.09 10 VAL B C 1
ATOM 765 O O . VAL B 1 10 ? 15.289 47.062 -3.109 1 56.09 10 VAL B O 1
ATOM 768 N N . ARG B 1 11 ? 14.945 46.594 -5.094 1 59.53 11 ARG B N 1
ATOM 769 C CA . ARG B 1 11 ? 13.664 45.906 -4.918 1 59.53 11 ARG B CA 1
ATOM 770 C C . ARG B 1 11 ? 13.805 44.688 -4.016 1 59.53 11 ARG B C 1
ATOM 772 O O . ARG B 1 11 ? 14.766 43.906 -4.141 1 59.53 11 ARG B O 1
ATOM 779 N N . PRO B 1 12 ? 13.375 44.562 -2.826 1 58.97 12 PRO B N 1
ATOM 780 C CA . PRO B 1 12 ? 13.414 43.406 -1.927 1 58.97 12 PRO B CA 1
ATOM 781 C C . PRO B 1 12 ? 13 42.125 -2.617 1 58.97 12 PRO B C 1
ATOM 783 O O . PRO B 1 12 ? 11.828 41.938 -2.947 1 58.97 12 PRO B O 1
ATOM 786 N N . THR B 1 13 ? 13.609 41.812 -3.729 1 62.69 13 THR B N 1
ATOM 787 C CA . THR B 1 13 ? 13.266 40.594 -4.426 1 62.69 13 THR B CA 1
ATOM 788 C C . THR B 1 13 ? 13.07 39.438 -3.432 1 62.69 13 THR B C 1
ATOM 790 O O . THR B 1 13 ? 12.875 38.281 -3.832 1 62.69 13 THR B O 1
ATOM 793 N N . GLY B 1 14 ? 13.617 39.656 -2.217 1 66.94 14 GLY B N 1
ATOM 794 C CA . GLY B 1 14 ? 14.172 38.625 -1.357 1 66.94 14 GLY B CA 1
ATOM 795 C C . GLY B 1 14 ? 13.117 37.719 -0.787 1 66.94 14 GLY B C 1
ATOM 796 O O . GLY B 1 14 ? 13.203 36.5 -0.946 1 66.94 14 GLY B O 1
ATOM 797 N N . ARG B 1 15 ? 12.227 38.281 -0.04 1 80.94 15 ARG B N 1
ATOM 798 C CA . ARG B 1 15 ? 11.336 37.438 0.772 1 80.94 15 ARG B CA 1
ATOM 799 C C . ARG B 1 15 ? 10.312 36.719 -0.096 1 80.94 15 ARG B C 1
ATOM 801 O O . ARG B 1 15 ? 10.055 35.531 0.096 1 80.94 15 ARG B O 1
ATOM 808 N N . LYS B 1 16 ? 9.711 37.375 -0.962 1 84.12 16 LYS B N 1
ATOM 809 C CA . LYS B 1 16 ? 8.703 36.781 -1.839 1 84.12 16 LYS B CA 1
ATOM 810 C C . LYS B 1 16 ? 9.297 35.625 -2.666 1 84.12 16 LYS B C 1
ATOM 812 O O . LYS B 1 16 ? 8.648 34.594 -2.859 1 84.12 16 LYS B O 1
ATOM 817 N N . GLU B 1 17 ? 10.43 35.906 -3.145 1 86.12 17 GLU B N 1
ATOM 818 C CA . GLU B 1 17 ? 11.102 34.875 -3.945 1 86.12 17 GLU B CA 1
ATOM 819 C C . GLU B 1 17 ? 11.359 33.625 -3.129 1 86.12 17 GLU B C 1
ATOM 821 O O . GLU B 1 17 ? 11.219 32.5 -3.639 1 86.12 17 GLU B O 1
ATOM 826 N N . LYS B 1 18 ? 11.703 33.844 -1.946 1 88.69 18 LYS B N 1
ATOM 827 C CA . LYS B 1 18 ? 11.953 32.688 -1.057 1 88.69 18 LYS B CA 1
ATOM 828 C C . LYS B 1 18 ? 10.672 31.922 -0.793 1 88.69 18 LYS B C 1
ATOM 830 O O . LYS B 1 18 ? 10.672 30.688 -0.81 1 88.69 18 LYS B O 1
ATOM 835 N N . TYR B 1 19 ? 9.539 32.656 -0.642 1 89.19 19 TYR B N 1
ATOM 836 C CA . TYR B 1 19 ? 8.242 32.031 -0.413 1 89.19 19 TYR B CA 1
ATOM 837 C C . TYR B 1 19 ? 7.777 31.281 -1.647 1 89.19 19 TYR B C 1
ATOM 839 O O . TYR B 1 19 ? 7.18 30.203 -1.533 1 89.19 19 TYR B O 1
ATOM 847 N N . ASP B 1 20 ? 8.07 31.875 -2.787 1 89.62 20 ASP B N 1
ATOM 848 C CA . ASP B 1 20 ? 7.707 31.203 -4.031 1 89.62 20 ASP B CA 1
ATOM 849 C C . ASP B 1 20 ? 8.508 29.922 -4.223 1 89.62 20 ASP B C 1
ATOM 851 O O . ASP B 1 20 ? 7.969 28.906 -4.672 1 89.62 20 ASP B O 1
ATOM 855 N N . ASP B 1 21 ? 9.68 29.938 -3.93 1 91.69 21 ASP B N 1
ATOM 856 C CA . ASP B 1 21 ? 10.531 28.766 -4.016 1 91.69 21 ASP B CA 1
ATOM 857 C C . ASP B 1 21 ? 10.039 27.656 -3.082 1 91.69 21 ASP B C 1
ATOM 859 O O . ASP B 1 21 ? 10.031 26.484 -3.451 1 91.69 21 ASP B O 1
ATOM 863 N N . LEU B 1 22 ? 9.727 28.094 -1.933 1 94.44 22 LEU B N 1
ATOM 864 C CA . LEU B 1 22 ? 9.227 27.141 -0.943 1 94.44 22 LEU B CA 1
ATOM 865 C C . LEU B 1 22 ? 7.941 26.484 -1.427 1 94.44 22 LEU B C 1
ATOM 867 O O . LEU B 1 22 ? 7.781 25.266 -1.317 1 94.44 22 LEU B O 1
ATOM 871 N N . ARG B 1 23 ? 7.051 27.328 -1.86 1 94.44 23 ARG B N 1
ATOM 872 C CA . ARG B 1 23 ? 5.785 26.812 -2.383 1 94.44 23 ARG B CA 1
ATOM 873 C C . ARG B 1 23 ? 6.02 25.844 -3.527 1 94.44 23 ARG B C 1
ATOM 875 O O . ARG B 1 23 ? 5.344 24.812 -3.623 1 94.44 23 ARG B O 1
ATOM 882 N N . ASP B 1 24 ? 6.906 26.125 -4.359 1 95.56 24 ASP B N 1
ATOM 883 C CA . ASP B 1 24 ? 7.234 25.25 -5.484 1 95.56 24 ASP B CA 1
ATOM 884 C C . ASP B 1 24 ? 7.785 23.922 -4.996 1 95.56 24 ASP B C 1
ATOM 886 O O . ASP B 1 24 ? 7.477 22.875 -5.566 1 95.56 24 ASP B O 1
ATOM 890 N N . SER B 1 25 ? 8.547 24 -3.992 1 96.81 25 SER B N 1
ATOM 891 C CA . SER B 1 25 ? 9.125 22.781 -3.428 1 96.81 25 SER B CA 1
ATOM 892 C C . SER B 1 25 ? 8.047 21.891 -2.822 1 96.81 25 SER B C 1
ATOM 894 O O . SER B 1 25 ? 8.062 20.672 -3.02 1 96.81 25 SER B O 1
ATOM 896 N N . ILE B 1 26 ? 7.133 22.562 -2.203 1 96.56 26 ILE B N 1
ATOM 897 C CA . ILE B 1 26 ? 6.039 21.828 -1.575 1 96.56 26 ILE B CA 1
ATOM 898 C C . ILE B 1 26 ? 5.18 21.172 -2.65 1 96.56 26 ILE B C 1
ATOM 900 O O . ILE B 1 26 ? 4.809 20 -2.523 1 96.56 26 ILE B O 1
ATOM 904 N N . ASN B 1 27 ? 4.82 21.844 -3.648 1 97.56 27 ASN B N 1
ATOM 905 C CA . ASN B 1 27 ? 4.039 21.297 -4.754 1 97.56 27 ASN B CA 1
ATOM 906 C C . ASN B 1 27 ? 4.754 20.125 -5.426 1 97.56 27 ASN B C 1
ATOM 908 O O . ASN B 1 27 ? 4.121 19.141 -5.805 1 97.56 27 ASN B O 1
ATOM 912 N N . LEU B 1 28 ? 6.023 20.266 -5.555 1 98.06 28 LEU B N 1
ATOM 913 C CA . LEU B 1 28 ? 6.809 19.203 -6.16 1 98.06 28 LEU B CA 1
ATOM 914 C C . LEU B 1 28 ? 6.773 17.953 -5.297 1 98.06 28 LEU B C 1
ATOM 916 O O . LEU B 1 28 ? 6.582 16.844 -5.812 1 98.06 28 LEU B O 1
ATOM 920 N N . MET B 1 29 ? 6.926 18.062 -3.988 1 97.94 29 MET B N 1
ATOM 921 C CA . MET B 1 29 ? 6.891 16.922 -3.068 1 97.94 29 MET B CA 1
ATOM 922 C C . MET B 1 29 ? 5.523 16.25 -3.084 1 97.94 29 MET B C 1
ATOM 924 O O . MET B 1 29 ? 5.434 15.023 -3.057 1 97.94 29 MET B O 1
ATOM 928 N N . THR B 1 30 ? 4.555 17.047 -3.127 1 96.81 30 THR B N 1
ATOM 929 C CA . THR B 1 30 ? 3.184 16.562 -3.174 1 96.81 30 THR B CA 1
ATOM 930 C C . THR B 1 30 ? 2.932 15.781 -4.461 1 96.81 30 THR B C 1
ATOM 932 O O . THR B 1 30 ? 2.293 14.727 -4.441 1 96.81 30 THR B O 1
ATOM 935 N N . ASP B 1 31 ? 3.412 16.344 -5.543 1 98.06 31 ASP B N 1
ATOM 936 C CA . ASP B 1 31 ? 3.27 15.68 -6.832 1 98.06 31 ASP B CA 1
ATOM 937 C C . ASP B 1 31 ? 3.988 14.336 -6.836 1 98.06 31 ASP B C 1
ATOM 939 O O . ASP B 1 31 ? 3.469 13.344 -7.363 1 98.06 31 ASP B O 1
A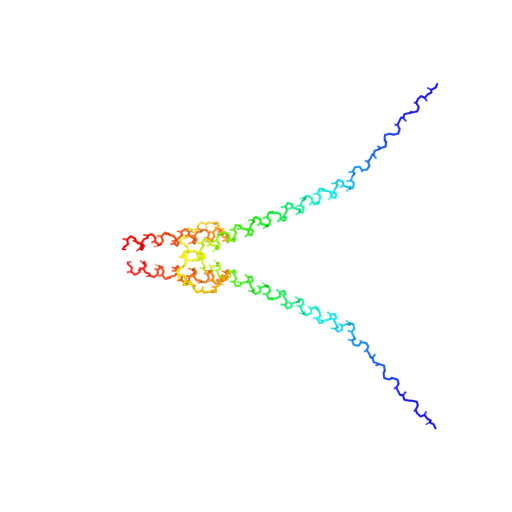TOM 943 N N . GLN B 1 32 ? 5.191 14.281 -6.301 1 97.81 32 GLN B N 1
ATOM 944 C CA . GLN B 1 32 ? 5.941 13.031 -6.199 1 97.81 32 GLN B CA 1
ATOM 945 C C . GLN B 1 32 ? 5.18 12 -5.375 1 97.81 32 GLN B C 1
ATOM 947 O O . GLN B 1 32 ? 5.137 10.82 -5.734 1 97.81 32 GLN B O 1
ATOM 952 N N . ARG B 1 33 ? 4.582 12.477 -4.27 1 97.25 33 ARG B N 1
ATOM 953 C CA . ARG B 1 33 ? 3.764 11.594 -3.441 1 97.25 33 ARG B CA 1
ATOM 954 C C . ARG B 1 33 ? 2.57 11.062 -4.227 1 97.25 33 ARG B C 1
ATOM 956 O O . ARG B 1 33 ? 2.254 9.867 -4.152 1 97.25 33 ARG B O 1
ATOM 963 N N . ARG B 1 34 ? 1.957 11.875 -5.008 1 98.06 34 ARG B N 1
ATOM 964 C CA . ARG B 1 34 ? 0.805 11.484 -5.812 1 98.06 34 ARG B CA 1
ATOM 965 C C . ARG B 1 34 ? 1.192 10.43 -6.852 1 98.06 34 ARG B C 1
ATOM 967 O O . ARG B 1 34 ? 0.466 9.461 -7.059 1 98.06 34 ARG B O 1
ATOM 974 N N . ILE B 1 35 ? 2.328 10.656 -7.492 1 97.81 35 ILE B N 1
ATOM 975 C CA . ILE B 1 35 ? 2.814 9.711 -8.492 1 97.81 35 ILE B CA 1
ATOM 976 C C . ILE B 1 35 ? 3.084 8.359 -7.832 1 97.81 35 ILE B C 1
ATOM 978 O O . ILE B 1 35 ? 2.758 7.312 -8.398 1 97.81 35 ILE B O 1
ATOM 982 N N . ARG B 1 36 ? 3.689 8.352 -6.699 1 97.31 36 ARG B N 1
ATOM 983 C CA . ARG B 1 36 ? 3.988 7.121 -5.969 1 97.31 36 ARG B CA 1
ATOM 984 C C . ARG B 1 36 ? 2.709 6.363 -5.629 1 97.31 36 ARG B C 1
ATOM 986 O O . ARG B 1 36 ? 2.625 5.152 -5.84 1 97.31 36 ARG B O 1
ATOM 993 N N . VAL B 1 37 ? 1.721 7.078 -5.141 1 97.69 37 VAL B N 1
ATOM 994 C CA . VAL B 1 37 ? 0.444 6.473 -4.773 1 97.69 37 VAL B CA 1
ATOM 995 C C . VAL B 1 37 ? -0.231 5.898 -6.016 1 97.69 37 VAL B C 1
ATOM 997 O O . VAL B 1 37 ? -0.79 4.801 -5.977 1 97.69 37 VAL B O 1
ATOM 1000 N N . GLU B 1 38 ? -0.165 6.605 -7.07 1 97.94 38 GLU B N 1
ATOM 1001 C CA . GLU B 1 38 ? -0.772 6.145 -8.312 1 97.94 38 GLU B CA 1
ATOM 1002 C C . GLU B 1 38 ? -0.096 4.871 -8.82 1 97.94 38 GLU B C 1
ATOM 1004 O O . GLU B 1 38 ? -0.76 3.977 -9.344 1 97.94 38 GLU B O 1
ATOM 1009 N N . SER B 1 39 ? 1.199 4.809 -8.727 1 98.25 39 SER B N 1
ATOM 1010 C CA . SER B 1 39 ? 1.932 3.611 -9.133 1 98.25 39 SER B CA 1
ATOM 1011 C C . SER B 1 39 ? 1.472 2.391 -8.336 1 98.25 39 SER B C 1
ATOM 1013 O O . SER B 1 39 ? 1.319 1.303 -8.898 1 98.25 39 SER B O 1
ATOM 1015 N N . PHE B 1 40 ? 1.255 2.566 -7.109 1 98 40 PHE B N 1
ATOM 1016 C CA . PHE B 1 40 ? 0.743 1.5 -6.258 1 98 40 PHE B CA 1
ATOM 1017 C C . PHE B 1 40 ? -0.653 1.078 -6.699 1 98 40 PHE B C 1
ATOM 1019 O O . PHE B 1 40 ? -0.949 -0.116 -6.781 1 98 40 PHE B O 1
ATOM 1026 N N . ASN B 1 41 ? -1.489 2.064 -6.906 1 97.69 41 ASN B N 1
ATOM 1027 C CA . ASN B 1 41 ? -2.855 1.787 -7.336 1 97.69 41 ASN B CA 1
ATOM 1028 C C . ASN B 1 41 ? -2.881 0.984 -8.633 1 97.69 41 ASN B C 1
ATOM 1030 O O . ASN B 1 41 ? -3.691 0.068 -8.789 1 97.69 41 ASN B O 1
ATOM 1034 N N . MET B 1 42 ? -2.025 1.43 -9.516 1 98.06 42 MET B N 1
ATOM 1035 C CA . MET B 1 42 ? -1.933 0.706 -10.781 1 98.06 42 MET B CA 1
ATOM 1036 C C . MET B 1 42 ? -1.462 -0.727 -10.555 1 98.06 42 MET B C 1
ATOM 1038 O O . MET B 1 42 ? -1.981 -1.66 -11.172 1 98.06 42 MET B O 1
ATOM 1042 N N . ALA B 1 43 ? -0.525 -0.88 -9.695 1 98.31 43 ALA B N 1
ATOM 1043 C CA . ALA B 1 43 ? -0.009 -2.215 -9.398 1 98.31 43 ALA B CA 1
ATOM 1044 C C . ALA B 1 43 ? -1.063 -3.07 -8.703 1 98.31 43 ALA B C 1
ATOM 1046 O O . ALA B 1 43 ? -1.229 -4.25 -9.031 1 98.31 43 ALA B O 1
ATOM 1047 N N . PHE B 1 44 ? -1.859 -2.562 -7.82 1 97.38 44 PHE B N 1
ATOM 1048 C CA . PHE B 1 44 ? -2.932 -3.293 -7.152 1 97.38 44 PHE B CA 1
ATOM 1049 C C . PHE B 1 44 ? -4.027 -3.67 -8.141 1 97.38 44 PHE B C 1
ATOM 1051 O O . PHE B 1 44 ? -4.609 -4.754 -8.047 1 97.38 44 PHE B O 1
ATOM 1058 N N . ALA B 1 45 ? -4.301 -2.715 -8.984 1 95.69 45 ALA B N 1
ATOM 1059 C CA . ALA B 1 45 ? -5.316 -2.994 -9.992 1 95.69 45 ALA B CA 1
ATOM 1060 C C . ALA B 1 45 ? -4.902 -4.164 -10.883 1 95.69 45 ALA B C 1
ATOM 1062 O O . ALA B 1 45 ? -5.723 -5.027 -11.211 1 95.69 45 ALA B O 1
ATOM 1063 N N . GLN B 1 46 ? -3.684 -4.164 -11.336 1 96.5 46 GLN B N 1
ATOM 1064 C CA . GLN B 1 46 ? -3.156 -5.258 -12.148 1 96.5 46 GLN B CA 1
ATOM 1065 C C . GLN B 1 46 ? -3.182 -6.574 -11.375 1 96.5 46 GLN B C 1
ATOM 1067 O O . GLN B 1 46 ? -3.572 -7.609 -11.914 1 96.5 46 GLN B O 1
ATOM 1072 N N . LEU B 1 47 ? -2.795 -6.555 -10.141 1 95.5 47 LEU B N 1
ATOM 1073 C CA . LEU B 1 47 ? -2.775 -7.75 -9.305 1 95.5 47 LEU B CA 1
ATOM 1074 C C . LEU B 1 47 ? -4.184 -8.305 -9.117 1 95.5 47 LEU B C 1
ATOM 1076 O O . LEU B 1 47 ? -4.395 -9.516 -9.18 1 95.5 47 LEU B O 1
ATOM 1080 N N . ARG B 1 48 ? -5.059 -7.41 -8.93 1 93.31 48 ARG B N 1
ATOM 1081 C CA . ARG B 1 48 ? -6.457 -7.785 -8.742 1 93.31 48 ARG B CA 1
ATOM 1082 C C . ARG B 1 48 ? -6.996 -8.516 -9.969 1 93.31 48 ARG B C 1
ATOM 1084 O O . ARG B 1 48 ? -7.773 -9.461 -9.844 1 93.31 48 ARG B O 1
ATOM 1091 N N . SER B 1 49 ? -6.648 -8.07 -11.094 1 92.69 49 SER B N 1
ATOM 1092 C CA . SER B 1 49 ? -7.168 -8.625 -12.336 1 92.69 49 SER B CA 1
ATOM 1093 C C . SER B 1 49 ? -6.66 -10.047 -12.562 1 92.69 49 SER B C 1
ATOM 1095 O O . SER B 1 49 ? -7.234 -10.797 -13.352 1 92.69 49 SER B O 1
ATOM 1097 N N . LEU B 1 50 ? -5.648 -10.5 -11.945 1 91.75 50 LEU B N 1
ATOM 1098 C CA . LEU B 1 50 ? -5.047 -11.82 -12.109 1 91.75 50 LEU B CA 1
ATOM 1099 C C . LEU B 1 50 ? -5.645 -12.812 -11.125 1 91.75 50 LEU B C 1
ATOM 1101 O O . LEU B 1 50 ? -5.43 -14.023 -11.25 1 91.75 50 LEU B O 1
ATOM 1105 N N . LEU B 1 51 ? -6.289 -12.281 -10.109 1 89.62 51 LEU B N 1
ATOM 1106 C CA . LEU B 1 51 ? -6.848 -13.156 -9.078 1 89.62 51 LEU B CA 1
ATOM 1107 C C . LEU B 1 51 ? -8.203 -13.695 -9.508 1 89.62 51 LEU B C 1
ATOM 1109 O O . LEU B 1 51 ? -9.023 -12.969 -10.062 1 89.62 51 LEU B O 1
ATOM 1113 N N . PRO B 1 52 ? -8.375 -15.047 -9.289 1 81 52 PRO B N 1
ATOM 1114 C CA . PRO B 1 52 ? -9.633 -15.68 -9.688 1 81 52 PRO B CA 1
ATOM 1115 C C . PRO B 1 52 ? -10.82 -15.211 -8.844 1 81 52 PRO B C 1
ATOM 1117 O O . PRO B 1 52 ? -11.438 -16.016 -8.141 1 81 52 PRO B O 1
ATOM 1120 N N . THR B 1 53 ? -10.875 -14.078 -8.648 1 74.31 53 THR B N 1
ATOM 1121 C CA . THR B 1 53 ? -11.953 -13.602 -7.789 1 74.31 53 THR B CA 1
ATOM 1122 C C . THR B 1 53 ? -13.242 -13.43 -8.586 1 74.31 53 THR B C 1
ATOM 1124 O O . THR B 1 53 ? -13.211 -13.172 -9.789 1 74.31 53 THR B O 1
ATOM 1127 N N . LEU B 1 54 ? -14.281 -14.07 -8.016 1 64.69 54 LEU B N 1
ATOM 1128 C CA . LEU B 1 54 ? -15.609 -14.062 -8.602 1 64.69 54 LEU B CA 1
ATOM 1129 C C . LEU B 1 54 ? -16.172 -12.648 -8.664 1 64.69 54 LEU B C 1
ATOM 1131 O O . LEU B 1 54 ? -15.883 -11.82 -7.793 1 64.69 54 LEU B O 1
ATOM 1135 N N . PRO B 1 55 ? -16.781 -12.477 -9.898 1 60.44 55 PRO B N 1
ATOM 1136 C CA . PRO B 1 55 ? -17.469 -11.203 -10.148 1 60.44 55 PRO B CA 1
ATOM 1137 C C . PRO B 1 55 ? -18.328 -10.75 -8.969 1 60.44 55 PRO B C 1
ATOM 1139 O O . PRO B 1 55 ? -19.203 -9.891 -9.133 1 60.44 55 PRO B O 1
ATOM 1142 N N . VAL B 1 56 ? -18.078 -11.148 -7.855 1 61 56 VAL B N 1
ATOM 1143 C CA . VAL B 1 56 ? -18.984 -10.672 -6.816 1 61 56 VAL B CA 1
ATOM 1144 C C . VAL B 1 56 ? -18.859 -9.156 -6.68 1 61 56 VAL B C 1
ATOM 1146 O O . VAL B 1 56 ? -17.812 -8.586 -6.992 1 61 56 VAL B O 1
ATOM 1149 N N . GLU B 1 57 ? -19.984 -8.461 -6.41 1 65.12 57 GLU B N 1
ATOM 1150 C CA . GLU B 1 57 ? -20.297 -7.039 -6.332 1 65.12 57 GLU B CA 1
ATOM 1151 C C . GLU B 1 57 ? -19.297 -6.301 -5.445 1 65.12 57 GLU B C 1
ATOM 1153 O O . GLU B 1 57 ? -19.172 -5.078 -5.527 1 65.12 57 GLU B O 1
ATOM 1158 N N . LYS B 1 58 ? -18.547 -7.023 -4.652 1 74.81 58 LYS B N 1
ATOM 1159 C CA . LYS B 1 58 ? -17.781 -6.242 -3.693 1 74.81 58 LYS B CA 1
ATOM 1160 C C . LYS B 1 58 ? -16.328 -6.105 -4.141 1 74.81 58 LYS B C 1
ATOM 1162 O O . LYS B 1 58 ? -15.672 -7.102 -4.453 1 74.81 58 LYS B O 1
ATOM 1167 N N . LYS B 1 59 ? -15.93 -4.801 -4.172 1 84.31 59 LYS B N 1
ATOM 1168 C CA . LYS B 1 59 ? -14.547 -4.469 -4.496 1 84.31 59 LYS B CA 1
ATOM 1169 C C . LYS B 1 59 ? -13.602 -4.922 -3.385 1 84.31 59 LYS B C 1
ATOM 1171 O O . LYS B 1 59 ? -13.891 -4.738 -2.201 1 84.31 59 LYS B O 1
ATOM 1176 N N . LEU B 1 60 ? -12.609 -5.672 -3.783 1 90.12 60 LEU B N 1
ATOM 1177 C CA . LEU B 1 60 ? -11.594 -6.102 -2.822 1 90.12 60 LEU B CA 1
ATOM 1178 C C . LEU B 1 60 ? -10.727 -4.926 -2.381 1 90.12 60 LEU B C 1
ATOM 1180 O O . LEU B 1 60 ? -10.359 -4.082 -3.197 1 90.12 60 LEU B O 1
ATOM 1184 N N . SER B 1 61 ? -10.484 -4.938 -1.084 1 94.19 61 SER B N 1
ATOM 1185 C CA . SER B 1 61 ? -9.547 -3.943 -0.575 1 94.19 61 SER B CA 1
ATOM 1186 C C . SER B 1 61 ? -8.109 -4.332 -0.894 1 94.19 61 SER B C 1
ATOM 1188 O O . SER B 1 61 ? -7.836 -5.473 -1.278 1 94.19 61 SER B O 1
ATOM 1190 N N . LYS B 1 62 ? -7.312 -3.246 -0.678 1 96.56 62 LYS B N 1
ATOM 1191 C CA . LYS B 1 62 ? -5.902 -3.494 -0.959 1 96.56 62 LYS B CA 1
ATOM 1192 C C . LYS B 1 62 ? -5.352 -4.605 -0.07 1 96.56 62 LYS B C 1
ATOM 1194 O O . LYS B 1 62 ? -4.602 -5.465 -0.536 1 96.56 62 LYS B O 1
ATOM 1199 N N . ILE B 1 63 ? -5.73 -4.57 1.182 1 97.44 63 ILE B N 1
ATOM 1200 C CA . ILE B 1 63 ? -5.242 -5.582 2.113 1 97.44 63 ILE B CA 1
ATOM 1201 C C . ILE B 1 63 ? -5.785 -6.953 1.721 1 97.44 63 ILE B C 1
ATOM 1203 O O . ILE B 1 63 ? -5.094 -7.965 1.864 1 97.44 63 ILE B O 1
ATOM 1207 N N . GLU B 1 64 ? -6.996 -6.949 1.275 1 95.12 64 GLU B N 1
ATOM 1208 C CA . GLU B 1 64 ? -7.598 -8.203 0.831 1 95.12 64 GLU B CA 1
ATOM 1209 C C . GLU B 1 64 ? -6.887 -8.75 -0.405 1 95.12 64 GLU B C 1
ATOM 1211 O O . GLU B 1 64 ? -6.707 -9.961 -0.539 1 95.12 64 GLU B O 1
ATOM 1216 N N . ILE B 1 65 ? -6.512 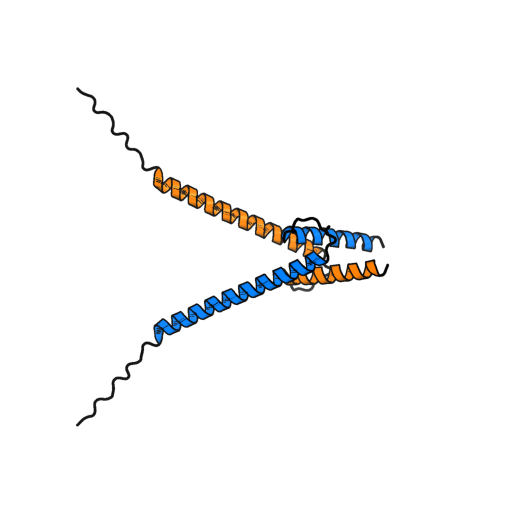-7.859 -1.307 1 95.56 65 ILE B N 1
ATOM 1217 C CA . ILE B 1 65 ? -5.781 -8.266 -2.506 1 95.56 65 ILE B CA 1
ATOM 1218 C C . ILE B 1 65 ? -4.453 -8.898 -2.111 1 95.56 65 ILE B C 1
ATOM 1220 O O . ILE B 1 65 ? -4.07 -9.938 -2.654 1 95.56 65 ILE B O 1
ATOM 1224 N N . LEU B 1 66 ? -3.842 -8.367 -1.187 1 97.25 66 LEU B N 1
ATOM 1225 C CA . LEU B 1 66 ? -2.58 -8.914 -0.698 1 97.25 66 LEU B CA 1
ATOM 1226 C C . LEU B 1 66 ? -2.783 -10.297 -0.101 1 97.25 66 LEU B C 1
ATOM 1228 O O . LEU B 1 66 ? -2.049 -11.234 -0.429 1 97.25 66 LEU B O 1
ATOM 1232 N N . ARG B 1 67 ? -3.75 -10.375 0.75 1 96.62 67 ARG B N 1
ATOM 1233 C CA . ARG B 1 67 ? -4.016 -11.641 1.426 1 96.62 67 ARG B CA 1
ATOM 1234 C C . ARG B 1 67 ? -4.402 -12.727 0.424 1 96.62 67 ARG B C 1
ATOM 1236 O O . ARG B 1 67 ? -3.982 -13.875 0.557 1 96.62 67 ARG B O 1
ATOM 1243 N N . LEU B 1 68 ? -5.172 -12.352 -0.559 1 94.88 68 LEU B N 1
ATOM 1244 C CA . LEU B 1 68 ? -5.539 -13.305 -1.603 1 94.88 68 LEU B CA 1
ATOM 1245 C C . LEU B 1 68 ? -4.32 -13.719 -2.416 1 94.88 68 LEU B C 1
ATOM 1247 O O . LEU B 1 68 ? -4.184 -14.883 -2.789 1 94.88 68 LEU B O 1
ATOM 1251 N N . SER B 1 69 ? -3.469 -12.75 -2.732 1 95.62 69 SER B N 1
ATOM 1252 C CA . SER B 1 69 ? -2.25 -13.031 -3.486 1 95.62 69 SER B CA 1
ATOM 1253 C C . SER B 1 69 ? -1.35 -14.008 -2.738 1 95.62 69 SER B C 1
ATOM 1255 O O . SER B 1 69 ? -0.789 -14.93 -3.338 1 95.62 69 SER B O 1
ATOM 1257 N N . ILE B 1 70 ? -1.217 -13.781 -1.467 1 96.81 70 ILE B N 1
ATOM 1258 C CA . ILE B 1 70 ? -0.405 -14.648 -0.624 1 96.81 70 ILE B CA 1
ATOM 1259 C C . ILE B 1 70 ? -0.957 -16.078 -0.672 1 96.81 70 ILE B C 1
ATOM 1261 O O . ILE B 1 70 ? -0.206 -17.031 -0.881 1 96.81 70 ILE B O 1
ATOM 1265 N N . SER B 1 71 ? -2.256 -16.188 -0.456 1 94.88 71 SER B N 1
ATOM 1266 C CA . SER B 1 71 ? -2.91 -17.5 -0.484 1 94.88 71 SER B CA 1
ATOM 1267 C C . SER B 1 71 ? -2.729 -18.172 -1.836 1 94.88 71 SER B C 1
ATOM 1269 O O . SER B 1 71 ? -2.438 -19.375 -1.901 1 94.88 71 SER B O 1
ATOM 1271 N N . TYR B 1 72 ? -2.875 -17.422 -2.896 1 92.19 72 TYR B N 1
ATOM 1272 C CA . TYR B 1 72 ? -2.773 -17.938 -4.258 1 92.19 72 TYR B CA 1
ATOM 1273 C C . TYR B 1 72 ? -1.363 -18.438 -4.547 1 92.19 72 TYR B C 1
ATOM 1275 O O . TYR B 1 72 ? -1.187 -19.562 -5.047 1 92.19 72 TYR B O 1
ATOM 1283 N N . ILE B 1 73 ? -0.393 -17.656 -4.203 1 92.81 73 ILE B N 1
ATOM 1284 C CA . ILE B 1 73 ? 1.003 -18 -4.445 1 92.81 73 ILE B CA 1
ATOM 1285 C C . ILE B 1 73 ? 1.391 -19.219 -3.596 1 92.81 73 ILE B C 1
ATOM 1287 O O . ILE B 1 73 ? 2.086 -20.109 -4.07 1 92.81 73 ILE B O 1
ATOM 1291 N N . SER B 1 74 ? 0.964 -19.219 -2.373 1 92.56 74 SER B N 1
ATOM 1292 C CA . SER B 1 74 ? 1.223 -20.359 -1.507 1 92.56 74 SER B CA 1
ATOM 1293 C C . SER B 1 74 ? 0.641 -21.641 -2.096 1 92.56 74 SER B C 1
ATOM 1295 O O . SER B 1 74 ? 1.264 -22.703 -2.023 1 92.56 74 SER B O 1
ATOM 1297 N N . PHE B 1 75 ? -0.565 -21.516 -2.637 1 90.44 75 PHE B N 1
ATOM 1298 C CA . PHE B 1 75 ? -1.225 -22.656 -3.279 1 90.44 75 PHE B CA 1
ATOM 1299 C C . PHE B 1 75 ? -0.421 -23.141 -4.477 1 90.44 75 PHE B C 1
ATOM 1301 O O . PHE B 1 75 ? -0.244 -24.344 -4.664 1 90.44 75 PHE B O 1
ATOM 1308 N N . LEU B 1 76 ? 0.068 -22.219 -5.328 1 84.69 76 LEU B N 1
ATOM 1309 C CA . LEU B 1 76 ? 0.856 -22.562 -6.508 1 84.69 76 LEU B CA 1
ATOM 1310 C C . LEU B 1 76 ? 2.152 -23.266 -6.109 1 84.69 76 LEU B C 1
ATOM 1312 O O . LEU B 1 76 ? 2.609 -24.172 -6.805 1 84.69 76 LEU B O 1
ATOM 1316 N N . HIS B 1 77 ? 2.723 -22.812 -4.977 1 87.19 77 HIS B N 1
ATOM 1317 C CA . HIS B 1 77 ? 3.932 -23.453 -4.469 1 87.19 77 HIS B CA 1
ATOM 1318 C C . HIS B 1 77 ? 3.664 -24.906 -4.086 1 87.19 77 HIS B C 1
ATOM 1320 O O . HIS B 1 77 ? 4.477 -25.781 -4.371 1 87.19 77 HIS B O 1
ATOM 1326 N N . LYS B 1 78 ? 2.605 -25.125 -3.547 1 87 78 LYS B N 1
ATOM 1327 C CA . LYS B 1 78 ? 2.236 -26.484 -3.146 1 87 78 LYS B CA 1
ATOM 1328 C C . LYS B 1 78 ? 2.02 -27.375 -4.363 1 87 78 LYS B C 1
ATOM 1330 O O . LYS B 1 78 ? 2.406 -28.547 -4.355 1 87 78 LYS B O 1
ATOM 1335 N N . LEU B 1 79 ? 1.484 -26.906 -5.363 1 82.19 79 LEU B N 1
ATOM 1336 C CA . LEU B 1 79 ? 1.216 -27.641 -6.59 1 82.19 79 LEU B CA 1
ATOM 1337 C C . LEU B 1 79 ? 2.514 -28.016 -7.301 1 82.19 79 LEU B C 1
ATOM 1339 O O . LEU B 1 79 ? 2.619 -29.078 -7.895 1 82.19 79 LEU B O 1
ATOM 1343 N N . LEU B 1 80 ? 3.42 -27.094 -7.215 1 79.12 80 LEU B N 1
ATOM 1344 C CA . LEU B 1 80 ? 4.688 -27.297 -7.91 1 79.12 80 LEU B CA 1
ATOM 1345 C C . LEU B 1 80 ? 5.617 -28.188 -7.094 1 79.12 80 LEU B C 1
ATOM 1347 O O . LEU B 1 80 ? 6.48 -28.859 -7.652 1 79.12 80 LEU B O 1
ATOM 1351 N N . SER B 1 81 ? 5.586 -28.047 -5.805 1 78.19 81 SER B N 1
ATOM 1352 C CA . SER B 1 81 ? 6.426 -28.891 -4.953 1 78.19 81 SER B CA 1
ATOM 1353 C C . SER B 1 81 ? 6 -30.344 -5.016 1 78.19 81 SER B C 1
ATOM 1355 O O . SER B 1 81 ? 6.785 -31.25 -4.707 1 78.19 81 SER B O 1
ATOM 1357 N N . PHE B 1 82 ? 4.691 -30.609 -5.137 1 65.94 82 PHE B N 1
ATOM 1358 C CA . PHE B 1 82 ? 4.227 -31.984 -5.289 1 65.94 82 PHE B CA 1
ATOM 1359 C C . PHE B 1 82 ? 4.633 -32.562 -6.648 1 65.94 82 PHE B C 1
ATOM 1361 O O . PHE B 1 82 ? 4.66 -33.781 -6.84 1 65.94 82 PHE B O 1
ATOM 1368 N N . GLU B 1 83 ? 5.191 -31.797 -7.465 1 51.78 83 GLU B N 1
ATOM 1369 C CA . GLU B 1 83 ? 5.75 -32.469 -8.625 1 51.78 83 GLU B CA 1
ATOM 1370 C C . GLU B 1 83 ? 7.227 -32.812 -8.422 1 51.78 83 GLU B C 1
ATOM 1372 O O . GLU B 1 83 ? 7.934 -32.094 -7.715 1 51.78 83 GLU B O 1
#

Sequence (166 aa):
MYKMPSVLTVRPTGRKEKYDDLRDSINLMTDQRRIRVESFNMAFAQLRSLLPTLPVEKKLSKIEILRLSISYISFLHKLLSFEMYKMPSVLTVRPTGRKEKYDDLRDSINLMTDQRRIRVESFNMAFAQLRSLLPTLPVEKKLSKIEILRLSISYISFLHKLLSFE